Protein AF-A0A3S0U6A3-F1 (afdb_monomer_lite)

Foldseek 3Di:
DPPPPPPPPVDDPPVNVLQVVLVVLVVLVPPDPVVLVVVLVVLVVVQDKDKDFDADPVRHTPDIDIHRNCVRPPRPPD

Structure (mmCIF, N/CA/C/O backbone):
data_AF-A0A3S0U6A3-F1
#
_entry.id   AF-A0A3S0U6A3-F1
#
loop_
_atom_site.group_PDB
_atom_site.id
_atom_site.type_symbol
_atom_site.label_atom_id
_atom_site.label_alt_id
_atom_site.label_comp_id
_atom_site.label_asym_id
_atom_site.label_entity_id
_atom_site.label_seq_id
_atom_site.pdbx_PDB_ins_code
_atom_site.Cartn_x
_atom_site.Cartn_y
_atom_site.Cartn_z
_atom_site.occupancy
_atom_site.B_iso_or_equiv
_atom_site.auth_seq_id
_atom_site.auth_comp_id
_atom_site.auth_asym_id
_atom_site.auth_atom_id
_atom_site.pdbx_PDB_model_num
ATOM 1 N N . MET A 1 1 ? 32.240 6.322 -30.272 1.00 33.62 1 MET A N 1
ATOM 2 C CA . MET A 1 1 ? 31.553 5.106 -29.787 1.00 33.62 1 MET A CA 1
ATOM 3 C C . MET A 1 1 ? 30.061 5.367 -29.846 1.00 33.62 1 MET A C 1
ATOM 5 O O . MET A 1 1 ? 29.625 6.397 -29.353 1.00 33.62 1 MET A O 1
ATOM 9 N N . LYS A 1 2 ? 29.308 4.509 -30.535 1.00 30.78 2 LYS A N 1
ATOM 10 C CA . LYS A 1 2 ? 27.851 4.614 -30.658 1.00 30.78 2 LYS A CA 1
ATOM 11 C C . LYS A 1 2 ? 27.275 4.093 -29.338 1.00 30.78 2 LYS A C 1
ATOM 13 O O . LYS A 1 2 ? 27.470 2.919 -29.040 1.00 30.78 2 LYS A O 1
ATOM 18 N N . LEU A 1 3 ? 26.675 4.966 -28.526 1.00 33.16 3 LEU A N 1
ATOM 19 C CA . LEU A 1 3 ? 25.924 4.545 -27.342 1.00 33.16 3 LEU A CA 1
ATOM 20 C C . LEU A 1 3 ? 24.796 3.650 -27.852 1.00 33.16 3 LEU A C 1
ATOM 22 O O . LEU A 1 3 ? 23.910 4.121 -28.564 1.00 33.16 3 LEU A O 1
ATOM 26 N N . GLN A 1 4 ? 24.911 2.347 -27.594 1.00 37.75 4 GLN A N 1
ATOM 27 C CA . GLN A 1 4 ? 23.824 1.410 -27.827 1.00 37.75 4 GLN A CA 1
ATOM 28 C C . GLN A 1 4 ? 22.638 1.944 -27.036 1.00 37.75 4 GLN A C 1
ATOM 30 O O . GLN A 1 4 ? 22.725 2.086 -25.816 1.00 37.75 4 GLN A O 1
ATOM 35 N N . SER A 1 5 ? 21.574 2.310 -27.747 1.00 39.84 5 SER A N 1
ATOM 36 C CA . SER A 1 5 ? 20.265 2.520 -27.155 1.00 39.84 5 SER A CA 1
ATOM 37 C C . SER A 1 5 ? 19.907 1.223 -26.445 1.00 39.84 5 SER A C 1
ATOM 39 O O . SER A 1 5 ? 19.525 0.244 -27.082 1.00 39.84 5 SER A O 1
ATOM 41 N N . TYR A 1 6 ? 20.152 1.201 -25.138 1.00 36.69 6 TYR A N 1
ATOM 42 C CA . TYR A 1 6 ? 19.633 0.190 -24.243 1.00 36.69 6 TYR A CA 1
ATOM 43 C C . TYR A 1 6 ? 18.120 0.355 -24.310 1.00 36.69 6 TYR A C 1
ATOM 45 O O . TYR A 1 6 ? 17.556 1.267 -23.711 1.00 36.69 6 TYR A O 1
ATOM 53 N N . ASP A 1 7 ? 17.478 -0.502 -25.095 1.00 38.03 7 ASP A N 1
ATOM 54 C CA . ASP A 1 7 ? 16.035 -0.725 -25.064 1.00 38.03 7 ASP A CA 1
ATOM 55 C C . ASP A 1 7 ? 15.720 -1.570 -23.814 1.00 38.03 7 ASP A C 1
ATOM 57 O O . ASP A 1 7 ? 15.199 -2.684 -23.859 1.00 38.03 7 ASP A O 1
ATOM 61 N N . GLY A 1 8 ? 16.211 -1.075 -22.675 1.00 40.88 8 GLY A N 1
ATOM 62 C CA . GLY A 1 8 ? 15.998 -1.639 -21.364 1.00 40.88 8 GLY A CA 1
ATOM 63 C C . GLY A 1 8 ? 14.607 -1.229 -20.947 1.00 40.88 8 GLY A C 1
ATOM 64 O O . GLY A 1 8 ? 14.343 -0.062 -20.659 1.00 40.88 8 GLY A O 1
ATOM 65 N N . ASN A 1 9 ? 13.713 -2.203 -20.917 1.00 49.41 9 ASN A N 1
ATOM 66 C CA . ASN A 1 9 ? 12.438 -2.139 -20.226 1.00 49.41 9 ASN A CA 1
ATOM 67 C C . ASN A 1 9 ? 12.687 -2.039 -18.700 1.00 49.41 9 ASN A C 1
ATOM 69 O O . ASN A 1 9 ? 12.263 -2.895 -1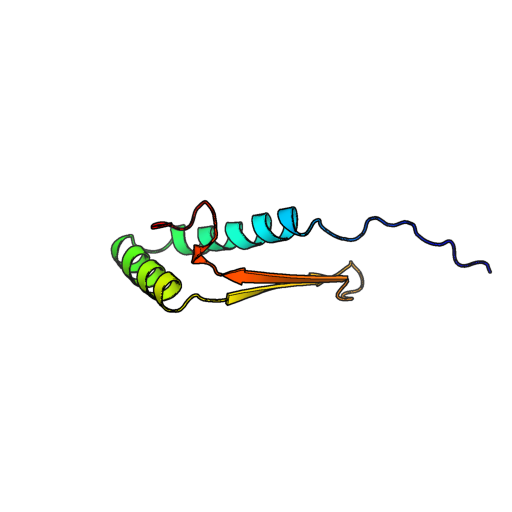7.933 1.00 49.41 9 ASN A O 1
ATOM 73 N N . ASP A 1 10 ? 13.450 -1.029 -18.268 1.00 53.22 10 ASP A N 1
ATOM 74 C CA . ASP A 1 10 ? 13.913 -0.806 -16.893 1.00 53.22 10 ASP A CA 1
ATOM 75 C C . ASP A 1 10 ? 12.803 -0.199 -16.019 1.00 53.22 10 ASP A C 1
ATOM 77 O O . ASP A 1 10 ? 12.946 -0.049 -14.807 1.00 53.22 10 ASP A O 1
ATOM 81 N N . GLY A 1 11 ? 11.676 0.175 -16.630 1.00 56.09 11 GLY A N 1
ATOM 82 C CA . GLY A 1 11 ? 10.503 0.674 -15.932 1.00 56.09 11 GLY A CA 1
ATOM 83 C C . GLY A 1 11 ? 9.681 -0.471 -15.354 1.00 56.09 11 GLY A C 1
ATOM 84 O O . GLY A 1 11 ? 9.162 -1.311 -16.087 1.00 56.09 11 GLY A O 1
ATOM 85 N N . VAL A 1 12 ? 9.475 -0.464 -14.039 1.00 63.19 12 VAL A N 1
ATOM 86 C CA . VAL A 1 12 ? 8.455 -1.312 -13.419 1.00 63.19 12 VAL A CA 1
ATOM 87 C C . VAL A 1 12 ? 7.082 -0.840 -13.920 1.00 63.19 12 VAL A C 1
ATOM 89 O O . VAL A 1 12 ? 6.789 0.358 -13.990 1.00 63.19 12 VAL A O 1
ATOM 92 N N . SER A 1 13 ? 6.202 -1.765 -14.306 1.00 72.12 13 SER A N 1
ATOM 93 C CA . SER A 1 13 ? 4.838 -1.392 -14.705 1.00 72.12 13 SER A CA 1
ATOM 94 C C . SER A 1 13 ? 4.153 -0.618 -13.573 1.00 72.12 13 SER A C 1
ATOM 96 O O . SER A 1 13 ? 4.240 -1.014 -12.412 1.00 72.12 13 SER A O 1
ATOM 98 N N . LYS A 1 14 ? 3.420 0.461 -13.888 1.00 67.94 14 LYS A N 1
ATOM 99 C CA . LYS A 1 14 ? 2.674 1.245 -12.880 1.00 67.94 14 LYS A CA 1
ATOM 100 C C . LYS A 1 14 ? 1.739 0.370 -12.038 1.00 67.94 14 LYS A C 1
ATOM 102 O O . LYS A 1 14 ? 1.567 0.633 -10.853 1.00 67.94 14 LYS A O 1
ATOM 107 N N . THR A 1 15 ? 1.163 -0.670 -12.640 1.00 68.62 15 THR A N 1
ATOM 108 C CA . THR A 1 15 ? 0.301 -1.644 -11.956 1.00 68.62 15 THR A CA 1
ATOM 109 C C . THR A 1 15 ? 1.090 -2.493 -10.962 1.00 68.62 15 THR A C 1
ATOM 111 O O . THR A 1 15 ? 0.629 -2.726 -9.851 1.00 68.62 15 THR A O 1
ATOM 114 N N . GLN A 1 16 ? 2.300 -2.910 -11.332 1.00 70.12 16 GLN A N 1
ATOM 115 C CA . GLN A 1 16 ? 3.186 -3.688 -10.469 1.00 70.12 16 GLN A CA 1
ATOM 116 C C . GLN A 1 16 ? 3.743 -2.837 -9.322 1.00 70.12 16 GLN A C 1
ATOM 118 O O . GLN A 1 16 ? 3.790 -3.292 -8.185 1.00 70.12 16 GLN A O 1
ATOM 123 N N . LEU A 1 17 ? 4.051 -1.569 -9.600 1.00 72.19 17 LEU A N 1
ATOM 124 C CA . LEU A 1 17 ? 4.399 -0.568 -8.595 1.00 72.19 17 LEU A CA 1
ATOM 125 C C . LEU A 1 17 ? 3.273 -0.344 -7.584 1.00 72.19 17 LEU A C 1
ATOM 127 O O . LEU A 1 17 ? 3.544 -0.370 -6.390 1.00 72.19 17 LEU A O 1
ATOM 131 N N . LYS A 1 18 ? 2.027 -0.183 -8.057 1.00 70.31 18 LYS A N 1
ATOM 132 C CA . LYS A 1 18 ? 0.835 -0.093 -7.196 1.00 70.31 18 LYS A CA 1
ATOM 133 C C . LYS A 1 18 ? 0.624 -1.347 -6.342 1.00 70.31 18 LYS A C 1
ATOM 135 O O . LYS A 1 18 ? 0.188 -1.252 -5.201 1.00 70.31 18 LYS A O 1
ATOM 140 N N . HIS A 1 19 ? 0.903 -2.528 -6.891 1.00 73.00 19 HIS A N 1
ATOM 141 C CA . HIS A 1 19 ? 0.761 -3.777 -6.145 1.00 73.00 19 HIS A CA 1
ATOM 142 C C . HIS A 1 19 ? 1.790 -3.869 -5.010 1.00 73.00 19 HIS A C 1
ATOM 144 O O . HIS A 1 19 ? 1.421 -4.119 -3.868 1.00 73.00 19 HIS A O 1
ATOM 150 N N . GLN A 1 20 ? 3.065 -3.593 -5.300 1.00 71.50 20 GLN A N 1
ATOM 151 C CA . GLN A 1 20 ? 4.146 -3.636 -4.306 1.00 71.50 20 GLN A CA 1
ATOM 152 C C . GLN A 1 20 ? 3.959 -2.620 -3.178 1.00 71.50 20 GLN A C 1
AT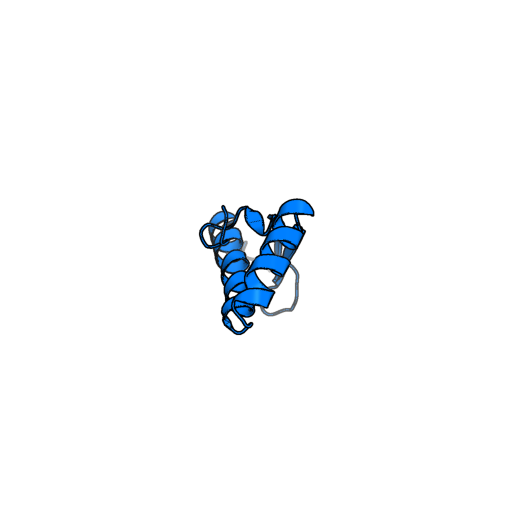OM 154 O O . GLN A 1 20 ? 4.254 -2.903 -2.022 1.00 71.50 20 GLN A O 1
ATOM 159 N N . SER A 1 21 ? 3.433 -1.436 -3.477 1.00 71.50 21 SER A N 1
ATOM 160 C CA . SER A 1 21 ? 3.122 -0.454 -2.439 1.00 71.50 21 SER A CA 1
ATOM 161 C C . SER A 1 21 ? 1.986 -0.881 -1.517 1.00 71.50 21 SER A C 1
ATOM 163 O O . SER A 1 21 ? 1.944 -0.438 -0.373 1.00 71.50 21 SER A O 1
ATOM 165 N N . CYS A 1 22 ? 1.078 -1.744 -1.977 1.00 76.94 22 CYS A N 1
ATOM 166 C CA . CYS A 1 22 ? 0.030 -2.294 -1.123 1.00 76.94 22 CYS A CA 1
ATOM 167 C C . CYS A 1 22 ? 0.532 -3.379 -0.164 1.00 76.94 22 CYS A C 1
ATOM 169 O O . CYS A 1 22 ? -0.085 -3.563 0.880 1.00 76.94 22 CYS A O 1
ATOM 171 N N . GLU A 1 23 ? 1.670 -4.026 -0.436 1.00 75.75 23 GLU A N 1
ATOM 172 C CA . GLU A 1 23 ? 2.306 -4.962 0.510 1.00 75.75 23 GLU A CA 1
ATOM 173 C C . GLU A 1 23 ? 2.761 -4.252 1.799 1.00 75.75 23 GLU A C 1
ATOM 175 O O . GLU A 1 23 ? 2.828 -4.860 2.861 1.00 75.75 23 GLU A O 1
ATOM 180 N N . PHE A 1 24 ? 2.991 -2.933 1.761 1.00 71.06 24 PHE A N 1
ATOM 181 C CA . PHE A 1 24 ? 3.329 -2.149 2.956 1.00 71.06 24 PHE A CA 1
ATOM 182 C C . PHE A 1 24 ? 2.210 -2.131 4.009 1.00 71.06 24 PHE A C 1
ATOM 184 O O . PHE A 1 24 ? 2.478 -1.870 5.183 1.00 71.06 24 PHE A O 1
ATOM 191 N N . ILE A 1 25 ? 0.965 -2.434 3.621 1.00 70.69 25 ILE A N 1
ATOM 192 C CA . ILE A 1 25 ? -0.155 -2.580 4.562 1.00 70.69 25 ILE A CA 1
ATOM 193 C C . ILE A 1 25 ? 0.084 -3.752 5.518 1.00 70.69 25 ILE A C 1
ATOM 195 O O . ILE A 1 25 ? -0.375 -3.708 6.663 1.00 70.69 25 ILE A O 1
ATOM 199 N N . ASP A 1 26 ? 0.870 -4.749 5.107 1.00 70.88 26 ASP A N 1
ATOM 200 C CA . ASP A 1 26 ? 1.165 -5.912 5.937 1.00 70.88 26 ASP A CA 1
ATOM 201 C C . ASP A 1 26 ? 1.988 -5.554 7.183 1.00 70.88 26 ASP A C 1
ATOM 203 O O . ASP A 1 26 ? 1.922 -6.254 8.192 1.00 70.88 26 ASP A O 1
ATOM 207 N N . VAL A 1 27 ? 2.673 -4.403 7.193 1.00 70.81 27 VAL A N 1
ATOM 208 C CA . VAL A 1 27 ? 3.374 -3.884 8.382 1.00 70.81 27 VAL A CA 1
ATOM 209 C C . VAL A 1 27 ? 2.413 -3.702 9.564 1.00 70.81 27 VAL A C 1
ATOM 211 O O . VAL A 1 27 ? 2.769 -3.973 10.715 1.00 70.81 27 VAL A O 1
ATOM 214 N N . PHE A 1 28 ? 1.167 -3.311 9.292 1.00 72.19 28 PHE A N 1
ATOM 215 C CA . PHE A 1 28 ? 0.146 -3.114 10.319 1.00 72.19 28 PHE A CA 1
ATOM 216 C C . PHE A 1 28 ? -0.437 -4.435 10.841 1.00 72.19 28 PHE A C 1
ATOM 218 O O . PHE A 1 28 ? -1.068 -4.433 11.899 1.00 72.19 28 PHE A O 1
ATOM 225 N N . GLN A 1 29 ? -0.195 -5.580 10.183 1.00 69.38 29 GLN A N 1
ATOM 226 C CA . GLN A 1 29 ? -0.698 -6.884 10.641 1.00 69.38 29 GLN A CA 1
ATOM 227 C C . GLN A 1 29 ? -0.155 -7.283 12.019 1.00 69.38 29 GLN A C 1
ATOM 229 O O . GLN A 1 29 ? -0.816 -8.032 12.740 1.00 69.38 29 GLN A O 1
ATOM 234 N N . THR A 1 30 ? 1.007 -6.757 12.409 1.00 76.25 30 THR A N 1
ATOM 235 C CA . THR A 1 30 ? 1.660 -7.055 13.694 1.00 76.25 30 THR A CA 1
ATOM 236 C C . THR A 1 30 ? 1.084 -6.275 14.884 1.00 76.25 30 THR A C 1
ATOM 238 O O . THR A 1 30 ? 1.386 -6.602 16.032 1.00 76.25 30 THR A O 1
ATOM 241 N N . MET A 1 31 ? 0.244 -5.261 14.642 1.00 76.69 31 MET A N 1
ATOM 242 C CA . MET A 1 31 ? -0.386 -4.458 15.699 1.00 76.69 31 MET A CA 1
ATOM 243 C C . MET A 1 31 ? -1.513 -5.224 16.410 1.00 76.69 31 MET A C 1
ATOM 245 O O . MET A 1 31 ? -2.008 -6.234 15.910 1.00 76.69 31 MET A O 1
ATOM 249 N N . ARG A 1 32 ? -1.969 -4.759 17.581 1.00 77.06 32 ARG A N 1
ATOM 250 C CA . ARG A 1 32 ? -3.156 -5.355 18.222 1.00 77.06 32 ARG A CA 1
ATOM 251 C C . ARG A 1 32 ? -4.417 -4.979 17.444 1.00 77.06 32 ARG A C 1
ATOM 253 O O . ARG A 1 32 ? -4.566 -3.834 17.036 1.00 77.06 32 ARG A O 1
ATOM 260 N N . GLU A 1 33 ? -5.366 -5.907 17.312 1.00 77.38 33 GLU A N 1
ATOM 261 C CA . GLU A 1 33 ? -6.617 -5.719 16.542 1.00 77.38 33 GLU A CA 1
ATOM 262 C C . GLU A 1 33 ? -7.382 -4.429 16.887 1.00 77.38 33 GLU A C 1
ATOM 264 O O . GLU A 1 33 ? -7.854 -3.712 16.005 1.00 77.38 33 GLU A O 1
ATOM 269 N N . ARG A 1 34 ? -7.447 -4.071 18.176 1.00 77.25 34 ARG A N 1
ATOM 270 C CA . ARG A 1 34 ? -8.095 -2.826 18.620 1.00 77.25 34 ARG A CA 1
ATOM 271 C C . ARG A 1 34 ? -7.393 -1.568 18.094 1.00 77.25 34 ARG A C 1
ATOM 273 O O . ARG A 1 34 ? -8.060 -0.587 17.789 1.00 77.25 34 ARG A O 1
ATOM 280 N N . GLU A 1 35 ? -6.065 -1.588 18.017 1.00 79.25 35 GLU A N 1
ATOM 281 C CA . GLU A 1 35 ? -5.249 -0.474 17.518 1.00 79.25 35 GLU A CA 1
ATOM 282 C C . GLU A 1 35 ? -5.316 -0.412 15.983 1.00 79.25 35 GLU A C 1
ATOM 284 O O . GLU A 1 35 ? -5.447 0.677 15.427 1.00 79.25 35 GLU A O 1
ATOM 289 N N . LYS A 1 36 ? -5.342 -1.574 15.308 1.00 79.81 36 LYS A N 1
ATOM 290 C CA . LYS A 1 36 ? -5.511 -1.677 13.850 1.00 79.81 36 LYS A CA 1
ATOM 291 C C . LYS A 1 36 ? -6.762 -0.956 13.367 1.00 79.81 36 LYS A C 1
ATOM 293 O O . LYS A 1 36 ? -6.661 -0.104 12.497 1.00 79.81 36 LYS A O 1
ATOM 298 N N . SER A 1 37 ? -7.928 -1.273 13.934 1.00 79.56 37 SER A N 1
ATOM 299 C CA . SER A 1 37 ? -9.207 -0.705 13.480 1.00 79.56 37 SER A CA 1
ATOM 300 C C . SER A 1 37 ? -9.221 0.828 13.552 1.00 79.56 37 SER A C 1
ATOM 302 O O . SER A 1 37 ? -9.643 1.489 12.607 1.00 79.56 37 SER A O 1
ATOM 304 N N . ILE A 1 38 ? -8.672 1.397 14.633 1.00 82.81 38 ILE A N 1
ATOM 305 C CA . ILE A 1 38 ? -8.571 2.852 14.812 1.00 82.81 38 ILE A CA 1
ATOM 306 C C . ILE A 1 38 ? -7.617 3.456 13.777 1.00 82.81 38 ILE A C 1
ATOM 308 O O . ILE A 1 38 ? -7.956 4.446 13.133 1.00 82.81 38 ILE A O 1
ATOM 312 N N . ILE A 1 39 ? -6.436 2.860 13.597 1.00 82.06 39 ILE A N 1
ATOM 313 C CA . ILE A 1 39 ? -5.432 3.368 12.659 1.00 82.06 39 ILE A CA 1
ATOM 314 C C . ILE A 1 39 ? -5.949 3.289 11.221 1.00 82.06 39 ILE A C 1
ATOM 316 O O . ILE A 1 39 ? -5.860 4.274 10.500 1.00 82.06 39 ILE A O 1
ATOM 320 N N . TYR A 1 40 ? -6.545 2.171 10.804 1.00 80.31 40 TYR A N 1
ATOM 321 C CA . TYR A 1 40 ? -7.117 2.047 9.463 1.00 80.31 40 TYR A CA 1
ATOM 322 C C . TYR A 1 40 ? -8.266 3.031 9.222 1.00 80.31 40 TYR A C 1
ATOM 324 O O . TYR A 1 40 ? -8.318 3.631 8.151 1.00 80.31 40 TYR A O 1
ATOM 332 N N . GLY A 1 41 ? -9.128 3.266 10.217 1.00 81.06 41 GLY A N 1
ATOM 333 C CA . GLY A 1 41 ? -10.161 4.303 10.133 1.00 81.06 41 GLY A CA 1
ATOM 334 C C . GLY A 1 41 ? -9.567 5.684 9.839 1.00 81.06 41 GLY A C 1
ATOM 335 O O . GLY A 1 41 ? -9.941 6.315 8.853 1.00 81.06 41 GLY A O 1
ATOM 336 N N . LEU A 1 42 ? -8.560 6.096 10.617 1.00 82.69 42 LEU A N 1
ATOM 337 C CA . LEU A 1 42 ? -7.862 7.372 10.419 1.00 82.69 42 LEU A CA 1
ATOM 338 C C . LEU A 1 42 ? -7.169 7.453 9.049 1.00 82.69 42 LEU A C 1
ATOM 340 O O . LEU A 1 42 ? -7.318 8.436 8.331 1.00 82.69 42 LEU A O 1
ATOM 344 N N . LEU A 1 43 ? -6.450 6.399 8.646 1.00 82.81 43 LEU A N 1
ATOM 345 C CA . LEU A 1 43 ? -5.745 6.353 7.358 1.00 82.81 43 LEU A CA 1
ATOM 346 C C . LEU A 1 43 ? -6.705 6.454 6.159 1.00 82.81 43 LEU A C 1
ATOM 348 O O . LEU A 1 43 ? -6.332 7.004 5.118 1.00 82.81 43 LEU A O 1
ATOM 352 N N . SER A 1 44 ? -7.923 5.922 6.307 1.00 81.69 44 SER A N 1
ATOM 353 C CA . SER A 1 44 ? -8.988 6.004 5.308 1.00 81.69 44 SER A CA 1
ATOM 354 C C . SER A 1 44 ? -9.599 7.402 5.231 1.00 81.69 44 SER A C 1
ATOM 356 O O . SER A 1 44 ? -9.704 7.964 4.139 1.00 81.69 44 SER A O 1
ATOM 358 N N . GLU A 1 45 ? -9.976 7.981 6.374 1.00 85.25 45 GLU A N 1
ATOM 359 C CA . GLU A 1 45 ? -10.569 9.324 6.454 1.00 85.25 45 GLU A CA 1
ATOM 360 C C . GLU A 1 45 ? -9.620 10.398 5.905 1.00 85.25 45 GLU A C 1
ATOM 362 O O . GLU A 1 45 ? -10.021 11.217 5.073 1.00 85.25 45 GLU A O 1
ATOM 367 N N . ASP A 1 46 ? -8.342 10.328 6.282 1.00 85.62 46 ASP A N 1
ATOM 368 C CA . ASP A 1 46 ? -7.318 11.294 5.877 1.00 85.62 46 ASP A CA 1
ATOM 369 C C . ASP A 1 46 ? -6.806 11.080 4.443 1.00 85.62 46 ASP A C 1
ATOM 371 O O . ASP A 1 46 ? -5.994 11.866 3.948 1.00 85.62 46 ASP A O 1
ATOM 375 N N . LYS A 1 47 ? -7.265 10.023 3.753 1.00 84.31 47 LYS A N 1
ATOM 376 C CA . LYS A 1 47 ? -6.815 9.633 2.403 1.00 84.31 47 LYS A CA 1
ATOM 377 C C . LYS A 1 47 ? -5.293 9.633 2.288 1.00 84.31 47 LYS A C 1
ATOM 379 O O . LYS A 1 47 ? -4.721 10.231 1.371 1.00 84.31 47 LYS A O 1
ATOM 384 N N . VAL A 1 48 ? -4.636 8.964 3.233 1.00 83.00 48 VAL A N 1
ATOM 385 C CA . VAL A 1 48 ? -3.179 9.023 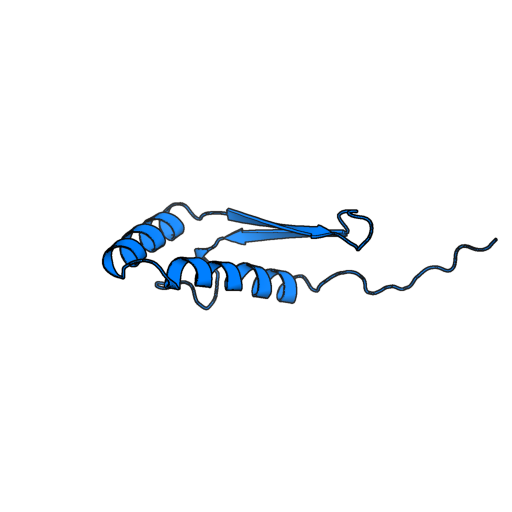3.359 1.00 83.00 48 VAL A CA 1
ATOM 386 C C . VAL A 1 48 ? -2.505 8.595 2.058 1.00 83.00 48 VAL A C 1
ATOM 388 O O . VAL A 1 48 ? -2.693 7.481 1.564 1.00 83.00 48 VAL A O 1
ATOM 391 N N . LEU A 1 49 ? -1.713 9.517 1.508 1.00 80.56 49 LEU A N 1
ATOM 392 C CA . LEU A 1 49 ? -0.950 9.330 0.283 1.00 80.56 49 LEU A CA 1
ATOM 393 C C . LEU A 1 49 ? 0.398 8.697 0.603 1.00 80.56 49 LEU A C 1
ATOM 395 O O . LEU A 1 49 ? 1.222 9.271 1.313 1.00 80.56 49 LEU A O 1
ATOM 399 N N . PHE A 1 50 ? 0.645 7.544 0.005 1.00 76.19 50 PHE A N 1
ATOM 400 C CA . PHE A 1 50 ? 1.928 6.871 0.059 1.00 76.19 50 PHE A CA 1
ATOM 401 C C . PHE A 1 50 ? 2.657 7.094 -1.268 1.00 76.19 50 PHE A C 1
ATOM 403 O O . PHE A 1 50 ? 2.079 6.895 -2.339 1.00 76.19 50 PHE A O 1
ATOM 410 N N . GLN A 1 51 ? 3.906 7.561 -1.200 1.00 80.62 51 GLN A N 1
ATOM 411 C CA . GLN A 1 51 ? 4.748 7.834 -2.366 1.00 80.62 51 GLN A CA 1
ATOM 412 C C . GLN A 1 51 ? 5.934 6.878 -2.385 1.00 80.62 51 GLN A C 1
ATOM 414 O O . GLN A 1 51 ? 6.628 6.713 -1.386 1.00 80.62 51 GLN A O 1
ATOM 419 N N . PHE A 1 52 ? 6.204 6.292 -3.543 1.00 75.81 52 PHE A N 1
ATOM 420 C CA . PHE A 1 52 ? 7.301 5.350 -3.741 1.00 75.81 52 PHE A CA 1
ATOM 421 C C . PHE A 1 52 ? 8.119 5.798 -4.940 1.00 75.81 52 PHE A C 1
ATOM 423 O O . PHE A 1 52 ? 7.587 6.264 -5.950 1.00 75.81 52 PHE A O 1
ATOM 430 N N . SER A 1 53 ? 9.436 5.674 -4.815 1.00 82.81 53 SER A N 1
ATOM 431 C CA . SER A 1 53 ? 10.385 5.935 -5.892 1.00 82.81 53 SER A CA 1
ATOM 432 C C . SER A 1 53 ? 11.205 4.677 -6.136 1.00 82.81 53 SER A C 1
ATOM 434 O O . SER A 1 53 ? 11.711 4.077 -5.192 1.00 82.81 53 SER A O 1
ATOM 436 N N . VAL A 1 54 ? 11.323 4.288 -7.401 1.00 80.31 54 VAL A N 1
ATOM 437 C CA . VAL A 1 54 ? 12.180 3.187 -7.838 1.00 80.31 54 VAL A CA 1
ATOM 438 C C . VAL A 1 54 ? 13.513 3.775 -8.252 1.00 80.31 54 VAL A C 1
ATOM 440 O O . VAL A 1 54 ? 13.561 4.755 -9.005 1.00 80.31 54 VAL A O 1
ATOM 443 N N . PHE A 1 55 ? 14.581 3.159 -7.768 1.00 83.44 55 PHE A N 1
ATOM 444 C CA . PHE A 1 55 ? 15.951 3.519 -8.090 1.00 83.44 55 PHE A CA 1
ATOM 445 C C . PHE A 1 55 ? 16.617 2.343 -8.8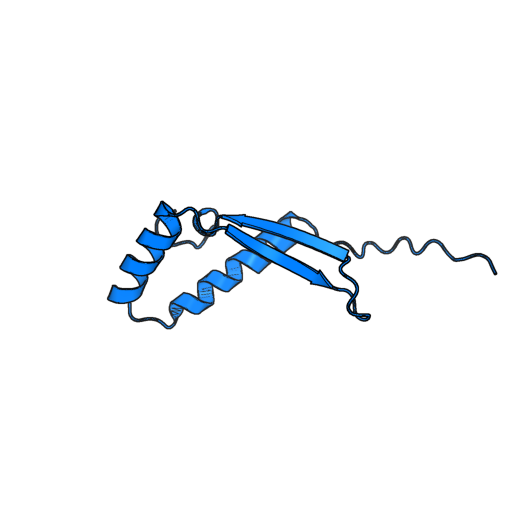00 1.00 83.44 55 PHE A C 1
ATOM 447 O O . PHE A 1 55 ? 16.335 1.187 -8.487 1.00 83.44 55 PHE A O 1
ATOM 454 N N . ASN A 1 56 ? 17.489 2.632 -9.761 1.00 81.94 56 ASN A N 1
ATOM 455 C CA . ASN A 1 56 ? 18.348 1.612 -10.353 1.00 81.94 56 ASN A CA 1
ATOM 456 C C . ASN A 1 56 ? 19.532 1.282 -9.420 1.00 81.94 56 ASN A C 1
ATOM 458 O O . ASN A 1 56 ? 19.716 1.896 -8.368 1.00 81.94 56 ASN A O 1
ATOM 462 N N . SER A 1 57 ? 20.386 0.345 -9.837 1.00 85.69 57 SER A N 1
ATOM 463 C CA . SER A 1 57 ? 21.592 -0.062 -9.098 1.00 85.69 57 SER A CA 1
ATOM 464 C C . SER A 1 57 ? 22.624 1.055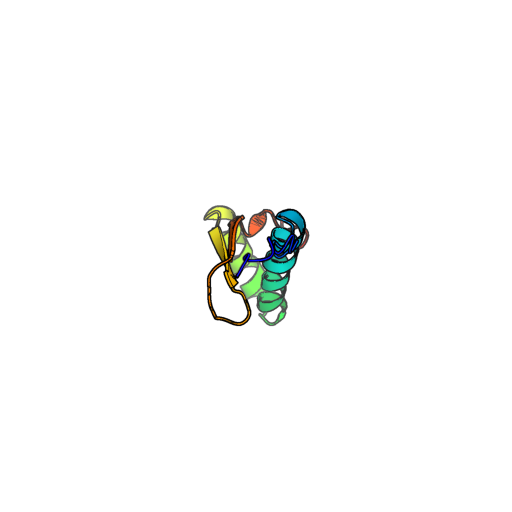 -8.889 1.00 85.69 57 SER A C 1
ATOM 466 O O . SER A 1 57 ? 23.540 0.897 -8.089 1.00 85.69 57 SER A O 1
ATOM 468 N N . PHE A 1 58 ? 22.494 2.177 -9.600 1.00 91.19 58 PHE A N 1
ATOM 469 C CA . PHE A 1 58 ? 23.344 3.361 -9.469 1.00 91.19 58 PHE A CA 1
ATOM 470 C C . PHE A 1 58 ? 22.705 4.446 -8.586 1.00 91.19 58 PHE A C 1
ATOM 472 O O . PHE A 1 58 ? 23.142 5.595 -8.619 1.00 91.19 58 PHE A O 1
ATOM 479 N N . ASN A 1 59 ? 21.658 4.108 -7.820 1.00 84.31 59 ASN A N 1
ATOM 480 C CA . ASN A 1 59 ? 20.861 5.036 -7.010 1.00 84.31 59 ASN A CA 1
ATOM 481 C C . ASN A 1 59 ? 20.217 6.183 -7.807 1.00 84.31 59 ASN A C 1
ATOM 483 O O . ASN A 1 59 ? 19.850 7.216 -7.244 1.00 84.31 59 ASN A O 1
ATOM 487 N N . GLN A 1 60 ? 20.037 6.025 -9.116 1.00 86.38 60 GLN A N 1
ATOM 488 C CA . GLN A 1 60 ? 19.316 7.002 -9.921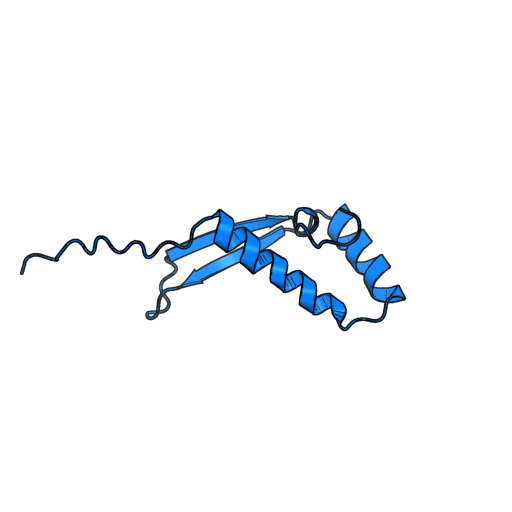 1.00 86.38 60 GLN A CA 1
ATOM 489 C C . GLN A 1 60 ? 17.835 6.653 -9.915 1.00 86.38 60 GLN A C 1
ATOM 491 O O . GLN A 1 60 ? 17.452 5.513 -10.181 1.00 86.38 60 GLN A O 1
ATOM 496 N N . LYS A 1 61 ? 16.994 7.643 -9.616 1.00 84.88 61 LYS A N 1
ATOM 497 C CA . LYS A 1 61 ? 15.544 7.479 -9.657 1.00 84.88 61 LYS A CA 1
ATOM 498 C C . LYS A 1 61 ? 15.098 7.254 -11.100 1.00 84.88 61 LYS A C 1
ATOM 500 O O . LYS A 1 61 ? 15.306 8.120 -11.944 1.00 84.88 61 LYS A O 1
ATOM 505 N N . ILE A 1 62 ? 14.440 6.130 -11.353 1.00 84.81 62 ILE A N 1
ATOM 506 C CA . ILE A 1 62 ? 13.911 5.772 -12.675 1.00 84.81 62 ILE A CA 1
ATOM 507 C C . ILE A 1 62 ? 12.392 5.931 -12.752 1.00 84.81 62 ILE A C 1
ATOM 509 O O . ILE A 1 62 ? 11.845 6.168 -13.825 1.00 84.81 62 ILE A O 1
ATOM 513 N N . GLN A 1 63 ? 11.693 5.855 -11.615 1.00 81.31 63 GLN A N 1
ATOM 514 C CA . GLN A 1 63 ? 10.238 5.976 -11.578 1.00 81.31 63 GLN A CA 1
ATOM 515 C C . GLN A 1 63 ? 9.739 6.430 -10.209 1.00 81.31 63 GLN A C 1
ATOM 517 O O . GLN A 1 63 ? 10.414 6.267 -9.195 1.00 81.31 63 GLN A O 1
ATOM 522 N N . SER A 1 64 ? 8.532 6.984 -10.166 1.00 79.50 64 SER A N 1
ATOM 523 C CA . SER A 1 64 ? 7.768 7.123 -8.929 1.00 79.50 64 SER A CA 1
ATOM 524 C C . SER A 1 64 ? 6.287 6.927 -9.168 1.00 79.50 64 SER A C 1
ATOM 526 O O . SER A 1 64 ? 5.786 7.198 -10.260 1.00 79.50 64 SER A O 1
ATOM 528 N N . ALA A 1 65 ? 5.596 6.506 -8.121 1.00 77.56 65 ALA A N 1
ATOM 529 C CA . ALA A 1 65 ? 4.152 6.446 -8.078 1.00 77.56 65 ALA A CA 1
ATOM 530 C C . ALA A 1 65 ? 3.652 6.912 -6.708 1.00 77.56 65 ALA A C 1
ATOM 532 O O . ALA A 1 65 ? 4.389 6.905 -5.720 1.00 77.56 65 ALA A O 1
ATOM 533 N N . SER A 1 66 ? 2.398 7.345 -6.695 1.00 79.75 66 SER A N 1
ATOM 534 C CA . SER A 1 66 ? 1.677 7.736 -5.493 1.00 79.75 66 SER A CA 1
ATOM 535 C C . SER A 1 66 ? 0.356 6.986 -5.479 1.00 79.75 66 SER A C 1
ATOM 537 O O . SER A 1 66 ? -0.262 6.819 -6.536 1.00 79.75 66 SER A O 1
ATOM 539 N N . GLN A 1 67 ? -0.088 6.555 -4.306 1.00 79.31 67 GLN A N 1
ATOM 540 C CA . GLN A 1 67 ? -1.413 5.969 -4.137 1.00 79.31 67 GLN A CA 1
ATOM 541 C C . GLN A 1 67 ? -2.007 6.342 -2.788 1.00 79.31 67 GLN A C 1
ATOM 543 O O . GLN A 1 67 ? -1.272 6.578 -1.830 1.00 79.31 67 GLN A O 1
ATOM 548 N N . VAL A 1 68 ? -3.332 6.354 -2.714 1.00 84.56 68 VAL A N 1
ATOM 549 C CA . VAL A 1 68 ? -4.037 6.427 -1.436 1.00 84.56 68 VAL A CA 1
ATOM 550 C C . VAL A 1 68 ? -4.026 5.036 -0.807 1.00 84.56 68 VAL A C 1
ATOM 552 O O . VAL A 1 68 ? -4.329 4.053 -1.478 1.00 84.56 68 VAL A O 1
ATOM 555 N N . LEU A 1 69 ? -3.660 4.941 0.471 1.00 79.56 69 LEU A N 1
ATOM 556 C CA . LEU A 1 69 ? -3.504 3.653 1.156 1.00 79.56 69 LEU A CA 1
ATOM 557 C C . LEU A 1 69 ? -4.812 2.837 1.176 1.00 79.56 69 LEU A C 1
ATOM 559 O O . LEU A 1 69 ? -4.779 1.623 1.002 1.00 79.56 69 LEU A O 1
ATOM 563 N N . ALA A 1 70 ? -5.952 3.522 1.308 1.00 79.69 70 ALA A N 1
ATOM 564 C CA . ALA A 1 70 ? -7.289 2.925 1.296 1.00 79.69 70 ALA A CA 1
ATOM 565 C C . ALA A 1 70 ? -7.737 2.368 -0.071 1.00 79.69 70 ALA A C 1
ATOM 567 O O . ALA A 1 70 ? -8.716 1.640 -0.135 1.00 79.69 70 ALA A O 1
ATOM 568 N N . GLU A 1 71 ? -7.027 2.663 -1.168 1.00 81.94 71 GLU A N 1
ATOM 569 C CA . GLU A 1 71 ? -7.313 2.074 -2.490 1.00 81.94 71 GLU A CA 1
ATOM 570 C C . GLU A 1 71 ? -6.677 0.686 -2.677 1.00 81.94 71 GLU A C 1
ATOM 572 O O . GLU A 1 71 ? -6.805 0.073 -3.741 1.00 81.94 71 GLU A O 1
ATOM 577 N N . CYS A 1 72 ? -5.943 0.190 -1.681 1.00 82.19 72 CYS A N 1
ATOM 578 C CA . CYS A 1 72 ? -5.310 -1.113 -1.770 1.00 82.19 72 CYS A CA 1
ATOM 579 C C . CYS A 1 72 ? -6.315 -2.261 -1.615 1.00 82.19 72 CYS A C 1
ATOM 581 O O . CYS A 1 72 ? -7.145 -2.215 -0.711 1.00 82.19 72 CYS A O 1
ATOM 583 N N . PRO A 1 73 ? -6.177 -3.354 -2.392 1.00 75.56 73 PRO A N 1
ATOM 584 C CA . PRO A 1 73 ? -7.106 -4.487 -2.345 1.00 75.56 73 PRO A CA 1
ATOM 585 C C . PRO A 1 73 ? -7.240 -5.145 -0.965 1.00 75.56 73 PRO A C 1
ATOM 587 O O . PRO A 1 73 ? -8.287 -5.694 -0.646 1.00 75.56 73 PRO A O 1
ATOM 590 N N . ASN A 1 74 ? -6.176 -5.091 -0.157 1.00 72.50 74 ASN A N 1
ATOM 591 C CA . ASN A 1 74 ? -6.119 -5.686 1.180 1.00 72.50 74 ASN A CA 1
ATOM 592 C C . ASN A 1 74 ? -6.274 -4.646 2.299 1.00 72.50 74 ASN A C 1
ATOM 594 O O . ASN A 1 74 ? -5.974 -4.951 3.453 1.00 72.50 74 ASN A O 1
ATOM 598 N N . PHE A 1 75 ? -6.682 -3.412 1.985 1.00 76.56 75 PHE A N 1
ATOM 599 C CA . PHE A 1 75 ? -6.969 -2.432 3.022 1.00 76.56 75 PHE A CA 1
ATOM 600 C C . PHE A 1 75 ? -8.236 -2.882 3.765 1.00 76.56 75 PHE A C 1
ATOM 602 O O . PHE A 1 75 ? -9.297 -3.001 3.148 1.00 76.56 75 PHE A O 1
ATOM 609 N N . PRO A 1 76 ? -8.157 -3.190 5.069 1.00 66.12 76 PRO A N 1
ATOM 610 C CA . PRO A 1 76 ? -9.350 -3.555 5.812 1.00 66.12 76 PRO A CA 1
ATOM 611 C C . PRO A 1 76 ? -10.288 -2.346 5.803 1.00 66.12 76 PRO A C 1
ATOM 613 O O . PRO A 1 76 ? -9.841 -1.234 6.063 1.00 66.12 76 PRO A O 1
ATOM 616 N N . TYR A 1 77 ? -11.565 -2.580 5.487 1.00 58.94 77 TYR A N 1
ATOM 617 C CA . TYR A 1 77 ? -12.620 -1.572 5.280 1.00 58.94 77 TYR A CA 1
ATOM 618 C C . TYR A 1 77 ? -12.713 -0.911 3.885 1.00 58.94 77 TYR A C 1
ATOM 620 O O . TYR A 1 77 ? -13.469 0.053 3.760 1.00 58.94 77 TYR A O 1
ATOM 628 N N . ALA A 1 78 ? -12.013 -1.415 2.855 1.00 53.44 78 ALA A N 1
ATOM 629 C CA . ALA A 1 78 ? -12.249 -1.022 1.453 1.00 53.44 78 ALA A CA 1
ATOM 630 C C . ALA A 1 78 ? -13.593 -1.528 0.893 1.00 53.44 78 ALA A C 1
ATOM 632 O O . ALA A 1 78 ? -14.017 -2.648 1.271 1.00 53.44 78 ALA A O 1
#

pLDDT: mean 72.18, std 14.47, range [30.78, 91.19]

Sequence (78 aa):
MKLQSYDGNDGVSKTQLKHQSCEFIDVFQTMREREKSIIYGLLSEDKVLFQFSVFNSFNQKIQSASQVLAECPNFPYA

Secondary structure (DSSP, 8-state):
----------SPPHHHHHHHHHHGGGGGGGS-HHHHHHHHHHHHHTTPEEEEEEE-TTS-EEEEEEEEGGGSTT-TT-

Radius of gyration: 16.92 Å; chains: 1; bounding box: 44×18×49 Å